Protein AF-A0A7S4CPW2-F1 (afdb_monomer)

Foldseek 3Di:
DFAPDKDWDFKDKFFADDDDPFKAFFKKWKWFDADDDPDPCLCVDPPDDIDTQDMWGDDVPRRMTMDGGPGTDIGRDMDIDRPDIDGPVVVVVVVFQQDPVPRDTDPDPQQDDPVPRDDDPPD

Nearest PDB structures (foldseek):
  2v72-assembly1_A  TM=7.980E-01  e=1.691E-02  Clostridium perfringens
  4a45-assembly1_A  TM=8.101E-01  e=1.503E-02  Clostridium perfringens
  7k66-assembly1_A  TM=5.886E-01  e=5.828E-01  Sus scrofa
  7sqy-assembly1_B  TM=2.323E-01  e=7.813E+00  Citrus sudden death-associated virus

Solvent-accessible surface area (backbone atoms only — not comparable to full-atom values): 7560 Å² total; per-residue (Å²): 89,78,48,97,56,77,42,76,43,43,66,49,80,48,74,62,87,80,59,57,90,44,45,38,74,30,31,35,35,36,28,33,28,62,67,88,72,94,52,80,68,53,76,74,39,90,84,50,75,72,42,78,78,50,68,35,66,35,58,92,95,42,50,60,40,66,38,79,45,97,60,71,43,68,28,24,29,44,44,82,41,79,75,40,63,48,67,39,66,71,60,52,57,67,69,50,48,56,36,91,89,73,67,45,79,31,84,44,94,80,44,46,39,90,88,70,83,59,79,57,80,82,122

Secondary structure (DSSP, 8-state):
-EEEEEEEEEEEEEE-----TTEEEEEEEEEEE----SSGGGGGSTT---EEEEEEE--TT--EEEEEEEEEEEEEEEEEEEEEEEE-HHHHHHTSPBPTTT--B---TT---TTT----TT-

Radius of gyration: 21.52 Å; Cα contacts (8 Å, |Δi|>4): 214; chains: 1; bounding box: 46×41×51 Å

Organism: NCBI:txid73025

Sequence (123 aa):
TRLRNSYSIKRVDIYVSDSKQTKYPKEIDVFYSNKEIKDINELKLRTFTWRKAGTIRLEKNQPKASLDLSVPVTCSNLKLHFESLYEDLQLMANETLLCPSCSQVITDRHGQCLNCEYENAYQ

Mean predicted aligned error: 11.19 Å

InterPro domains:
  IPR045189 E3 ubiquitin ligase UBR4-like [PTHR21725] (3-123)

pLDDT: mean 83.42, std 14.72, range [47.0, 97.38]

Structure (mmCIF, N/CA/C/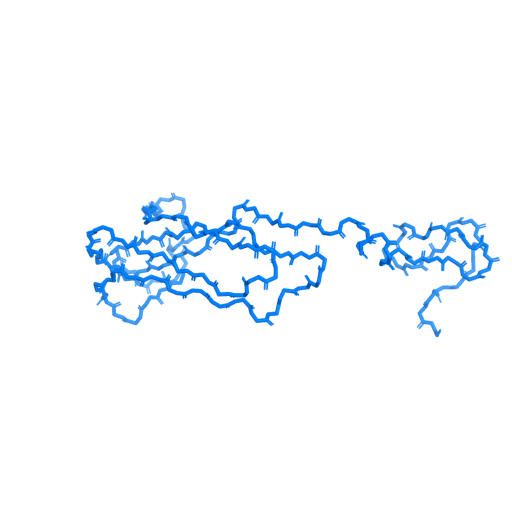O backbone):
data_AF-A0A7S4CPW2-F1
#
_entry.id   AF-A0A7S4CPW2-F1
#
loop_
_atom_site.group_PDB
_atom_site.id
_atom_site.type_symbol
_atom_site.label_atom_id
_atom_site.label_alt_id
_atom_site.label_comp_id
_atom_site.label_asym_id
_atom_site.label_entity_id
_atom_site.label_seq_id
_atom_site.pdbx_PDB_ins_code
_atom_site.Cartn_x
_atom_site.Cartn_y
_atom_site.Cartn_z
_atom_site.occupancy
_atom_site.B_iso_or_equiv
_atom_site.auth_seq_id
_atom_site.auth_comp_id
_atom_site.auth_asym_id
_atom_site.auth_atom_id
_atom_site.pdbx_PDB_model_num
ATOM 1 N N . THR A 1 1 ? -3.377 6.913 4.092 1.00 90.31 1 THR A N 1
ATOM 2 C CA . THR A 1 1 ? -4.729 7.470 3.918 1.00 90.31 1 THR A CA 1
ATOM 3 C C . THR A 1 1 ? -5.623 7.107 5.079 1.00 90.31 1 THR A C 1
ATOM 5 O O . THR A 1 1 ? -5.578 5.975 5.549 1.00 90.31 1 THR A O 1
ATOM 8 N N . ARG A 1 2 ? -6.428 8.076 5.529 1.00 93.12 2 ARG A N 1
ATOM 9 C CA . ARG A 1 2 ? -7.517 7.875 6.492 1.00 93.12 2 ARG A CA 1
ATOM 10 C C . ARG A 1 2 ? -8.777 7.431 5.754 1.00 93.12 2 ARG A C 1
ATOM 12 O O . ARG A 1 2 ? -9.102 8.009 4.719 1.00 93.12 2 ARG A O 1
ATOM 19 N N . LEU A 1 3 ? -9.482 6.441 6.284 1.00 92.12 3 LEU A N 1
ATOM 20 C CA . LEU A 1 3 ? -10.796 6.035 5.794 1.00 92.12 3 LEU A CA 1
ATOM 21 C C . LEU A 1 3 ? -11.885 6.866 6.478 1.00 92.12 3 LEU A C 1
ATOM 23 O O . LEU A 1 3 ? -11.696 7.360 7.585 1.00 92.12 3 LEU A O 1
ATOM 27 N N .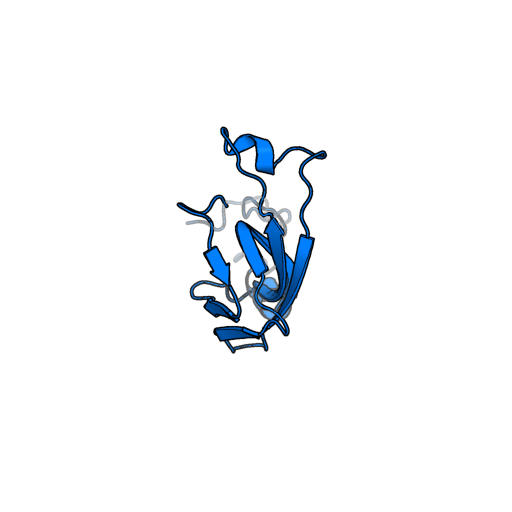 ARG A 1 4 ? -13.040 7.029 5.822 1.00 92.00 4 ARG A N 1
ATOM 28 C CA . ARG A 1 4 ? -14.155 7.806 6.393 1.00 92.00 4 ARG A CA 1
ATOM 29 C C . ARG A 1 4 ? -14.656 7.208 7.712 1.00 92.00 4 ARG A C 1
ATOM 31 O O . ARG A 1 4 ? -14.931 7.957 8.638 1.00 92.00 4 ARG A O 1
ATOM 38 N N . ASN A 1 5 ? -14.723 5.879 7.767 1.00 92.38 5 ASN A N 1
ATOM 39 C CA . ASN A 1 5 ? -15.168 5.083 8.906 1.00 92.38 5 ASN A CA 1
ATOM 40 C C . ASN A 1 5 ? -14.182 3.924 9.134 1.00 92.38 5 ASN A C 1
ATOM 42 O O . ASN A 1 5 ? -13.287 3.684 8.319 1.00 92.38 5 ASN A O 1
ATOM 46 N N . SER A 1 6 ? -14.387 3.171 10.212 1.00 94.44 6 SER A N 1
ATOM 47 C CA . SER A 1 6 ? -13.773 1.855 10.392 1.00 94.44 6 SER A CA 1
ATOM 48 C C . SER A 1 6 ? -14.486 0.815 9.527 1.00 94.44 6 SER A C 1
ATOM 50 O O . SER A 1 6 ? -15.712 0.726 9.544 1.00 94.44 6 SER A O 1
ATOM 52 N N . TYR A 1 7 ? -13.716 0.011 8.799 1.00 95.31 7 TYR A N 1
ATOM 53 C CA . TYR A 1 7 ? -14.222 -1.051 7.931 1.00 95.31 7 TYR A CA 1
ATOM 54 C C . TYR A 1 7 ? -13.562 -2.379 8.282 1.00 95.31 7 TYR A C 1
ATOM 56 O O . TYR A 1 7 ? -12.379 -2.410 8.614 1.00 95.31 7 TYR A O 1
ATOM 64 N N . SER A 1 8 ? -14.318 -3.470 8.174 1.00 96.88 8 SER A N 1
ATOM 65 C CA . SER A 1 8 ? -13.768 -4.826 8.178 1.00 96.88 8 SER A CA 1
ATOM 66 C C . SER A 1 8 ? -13.508 -5.240 6.735 1.00 96.88 8 SER A C 1
ATOM 68 O O . SER A 1 8 ? -14.445 -5.332 5.941 1.00 96.88 8 SER A O 1
ATOM 70 N N . ILE A 1 9 ? -12.239 -5.429 6.379 1.00 95.56 9 ILE A N 1
ATOM 71 C CA . ILE A 1 9 ? -11.825 -5.775 5.017 1.00 95.56 9 ILE A CA 1
ATOM 72 C C . ILE A 1 9 ? -11.318 -7.216 4.966 1.00 95.56 9 ILE A C 1
ATOM 74 O O . ILE A 1 9 ? -10.645 -7.679 5.886 1.00 95.56 9 ILE A O 1
ATOM 78 N N . LYS A 1 10 ? -11.629 -7.920 3.874 1.00 97.25 10 LYS A N 1
ATOM 79 C CA . LYS A 1 10 ? -11.146 -9.286 3.596 1.00 97.25 10 LYS A CA 1
ATOM 80 C C . LYS A 1 10 ? -10.370 -9.388 2.280 1.00 97.25 10 LYS A C 1
ATOM 82 O O . LYS A 1 10 ? -9.572 -10.300 2.119 1.00 97.25 10 LYS A O 1
ATOM 87 N N . ARG A 1 11 ? -10.583 -8.445 1.363 1.00 96.69 11 ARG A N 1
ATOM 88 C CA . ARG A 1 11 ? -9.910 -8.376 0.067 1.00 96.69 11 ARG A CA 1
ATOM 89 C C . ARG A 1 11 ? -9.510 -6.939 -0.233 1.00 96.69 11 ARG A C 1
ATOM 91 O O . ARG A 1 11 ? -10.242 -6.013 0.120 1.00 96.69 11 ARG A O 1
ATOM 98 N N . VAL A 1 12 ? -8.361 -6.773 -0.876 1.00 95.88 12 VAL A N 1
ATOM 99 C CA . VAL A 1 12 ? -7.899 -5.503 -1.439 1.00 95.88 12 VAL A CA 1
ATOM 100 C C . VAL A 1 12 ? -7.614 -5.717 -2.914 1.00 95.88 12 VAL A C 1
ATOM 102 O O . VAL A 1 12 ? -6.732 -6.498 -3.253 1.00 95.88 12 VAL A O 1
ATOM 105 N N . ASP A 1 13 ? -8.340 -5.009 -3.770 1.00 95.50 13 ASP A N 1
ATOM 106 C CA . ASP A 1 13 ? -8.140 -5.019 -5.217 1.00 95.50 13 ASP A CA 1
AT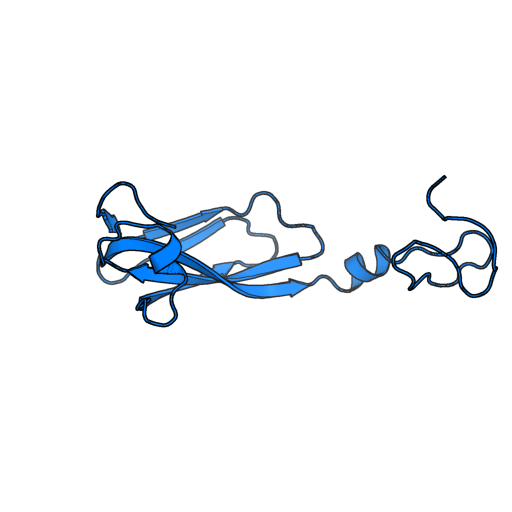OM 107 C C . ASP A 1 13 ? -7.417 -3.734 -5.636 1.00 95.50 13 ASP A C 1
ATOM 109 O O . ASP A 1 13 ? -7.805 -2.634 -5.236 1.00 95.50 13 ASP A O 1
ATOM 113 N N . ILE A 1 14 ? -6.358 -3.864 -6.433 1.00 93.38 14 ILE A N 1
ATOM 114 C CA . ILE A 1 14 ? -5.593 -2.740 -6.976 1.00 93.38 14 ILE A CA 1
ATOM 115 C C . ILE A 1 14 ? -5.716 -2.741 -8.495 1.00 93.38 14 ILE A C 1
ATOM 117 O O . ILE A 1 14 ? -5.600 -3.781 -9.140 1.00 93.38 14 ILE A O 1
ATOM 121 N N . TYR A 1 15 ? -5.914 -1.547 -9.053 1.00 92.44 15 TYR A N 1
ATOM 122 C CA . TYR A 1 15 ? -5.824 -1.281 -10.481 1.00 92.44 15 TYR A CA 1
ATOM 123 C C . TYR A 1 15 ? -4.817 -0.159 -10.741 1.00 92.44 15 TYR A C 1
ATOM 125 O O . TYR A 1 15 ? -4.964 0.943 -10.214 1.00 92.44 15 TYR A O 1
ATOM 133 N N . VAL A 1 16 ? -3.802 -0.441 -11.551 1.00 87.81 16 VAL A N 1
ATOM 134 C CA . VAL A 1 16 ? -2.768 0.509 -11.968 1.00 87.81 16 VAL A CA 1
ATOM 135 C C . VAL A 1 16 ? -3.102 0.977 -13.381 1.00 87.81 16 VAL A C 1
ATOM 137 O O . VAL A 1 16 ? -2.956 0.218 -14.335 1.00 87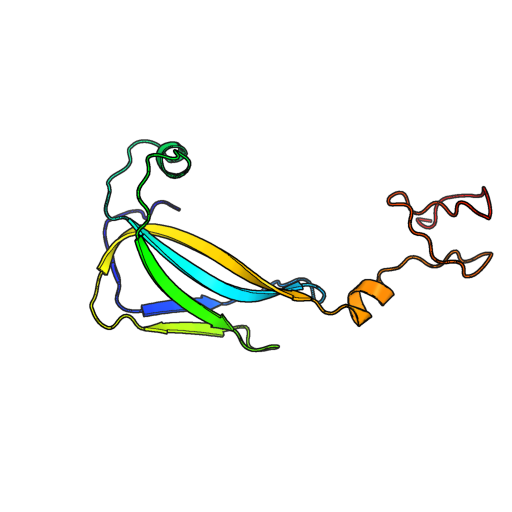.81 16 VAL A O 1
ATOM 140 N N . SER A 1 17 ? -3.593 2.211 -13.507 1.00 80.56 17 SER A N 1
ATOM 141 C CA . SER A 1 17 ? -4.075 2.777 -14.776 1.00 80.56 17 SER A CA 1
ATOM 142 C C . SER A 1 17 ? -3.046 3.622 -15.530 1.00 80.56 17 SER A C 1
ATOM 144 O O . SER A 1 17 ? -3.178 3.774 -16.737 1.00 80.56 17 SER A O 1
ATOM 146 N N . ASP A 1 18 ? -2.058 4.188 -14.833 1.00 64.94 18 ASP A N 1
ATOM 147 C CA . ASP A 1 18 ? -1.113 5.169 -15.388 1.00 64.94 18 ASP A CA 1
ATOM 148 C C . ASP A 1 18 ? 0.295 4.956 -14.810 1.00 64.94 18 ASP A C 1
ATOM 150 O O . ASP A 1 18 ? 0.830 5.735 -14.019 1.00 64.94 18 ASP A O 1
ATOM 154 N N . SER A 1 19 ? 0.874 3.801 -15.123 1.00 61.81 19 SER A N 1
ATOM 155 C CA . SER A 1 19 ? 2.303 3.578 -14.932 1.00 61.81 19 SER A CA 1
ATOM 156 C C . SER A 1 19 ? 3.034 4.166 -16.132 1.00 61.81 19 SER A C 1
ATOM 158 O O . SER A 1 19 ? 2.775 3.741 -17.261 1.00 61.81 19 SER A O 1
ATOM 160 N N . LYS A 1 20 ? 3.980 5.086 -15.906 1.00 62.25 20 LYS A N 1
ATOM 161 C CA . LYS A 1 20 ? 4.960 5.446 -16.942 1.00 62.25 20 LYS A CA 1
ATOM 162 C C . LYS A 1 20 ? 5.523 4.145 -17.522 1.00 62.25 20 LYS A C 1
ATOM 164 O O . LYS A 1 20 ? 5.911 3.279 -16.742 1.00 62.25 20 LYS A O 1
ATOM 169 N N . GLN A 1 21 ? 5.563 3.987 -18.849 1.00 60.72 21 GLN A N 1
ATOM 170 C CA . GLN A 1 21 ? 6.005 2.727 -19.484 1.00 60.72 21 GLN A CA 1
ATOM 171 C C . GLN A 1 21 ? 7.375 2.249 -18.969 1.00 60.72 21 GLN A C 1
ATOM 173 O O . GLN A 1 21 ? 7.651 1.054 -18.946 1.00 60.72 21 GLN A O 1
ATOM 178 N N . THR A 1 22 ? 8.203 3.182 -18.494 1.00 64.56 22 THR A N 1
ATOM 179 C CA . THR A 1 22 ? 9.533 2.944 -17.937 1.00 64.56 22 THR A CA 1
ATOM 180 C C . THR A 1 22 ? 9.557 2.426 -16.496 1.00 64.56 22 THR A C 1
ATOM 182 O O . THR A 1 22 ? 10.563 1.834 -16.105 1.00 64.56 22 THR A O 1
ATOM 185 N N . LYS A 1 23 ? 8.491 2.612 -15.696 1.00 77.19 23 LYS A N 1
ATOM 186 C CA . LYS A 1 23 ? 8.411 2.157 -14.294 1.00 77.19 23 LYS A CA 1
ATOM 187 C C . LYS A 1 23 ? 7.035 1.599 -13.943 1.00 77.19 23 LYS A C 1
ATOM 189 O O . LYS A 1 23 ? 6.047 2.331 -13.896 1.00 77.19 23 LYS A O 1
ATOM 194 N N . TYR A 1 24 ? 6.996 0.317 -13.598 1.00 86.00 24 TYR A N 1
ATOM 195 C CA . TYR A 1 24 ? 5.768 -0.402 -13.261 1.00 86.00 24 TYR A CA 1
ATOM 196 C C . TYR A 1 24 ? 5.870 -1.052 -11.875 1.00 86.00 24 TYR A C 1
ATOM 198 O O . TYR A 1 24 ? 6.890 -1.669 -11.590 1.00 86.00 24 TYR A O 1
ATOM 206 N N . PRO A 1 25 ? 4.869 -0.962 -10.986 1.00 89.88 25 PRO A N 1
ATOM 207 C CA . PRO A 1 25 ? 4.957 -1.579 -9.666 1.00 89.88 25 PRO A CA 1
ATOM 208 C C . PRO A 1 25 ? 4.953 -3.106 -9.742 1.00 89.88 25 PRO A C 1
ATOM 210 O O . PRO A 1 25 ? 4.092 -3.693 -10.383 1.00 89.88 25 PRO A O 1
ATOM 213 N N . LYS A 1 26 ? 5.907 -3.746 -9.064 1.00 92.62 26 LYS A N 1
ATOM 214 C CA . LYS A 1 26 ? 6.013 -5.206 -8.969 1.00 92.62 26 LYS A CA 1
ATOM 215 C C . LYS A 1 26 ? 5.405 -5.719 -7.673 1.00 92.62 26 LYS A C 1
ATOM 217 O O . LYS A 1 26 ? 4.589 -6.634 -7.686 1.00 92.62 26 LYS A O 1
ATOM 222 N N . GLU A 1 27 ? 5.796 -5.119 -6.554 1.00 95.06 27 GLU A N 1
ATOM 223 C CA . GLU A 1 27 ? 5.306 -5.494 -5.230 1.00 95.06 27 GLU A CA 1
ATOM 224 C C . GLU A 1 27 ? 4.768 -4.265 -4.499 1.00 95.06 27 GLU A C 1
ATOM 226 O O . GLU A 1 27 ? 5.433 -3.230 -4.408 1.00 95.06 27 GLU A O 1
ATOM 231 N N . ILE A 1 28 ? 3.546 -4.382 -3.981 1.00 96.12 28 ILE A N 1
ATOM 232 C CA . ILE A 1 28 ? 2.879 -3.350 -3.192 1.00 96.12 28 ILE A CA 1
ATOM 233 C C . ILE A 1 28 ? 2.518 -3.941 -1.838 1.00 96.12 28 ILE A C 1
ATOM 235 O O . ILE A 1 28 ? 1.640 -4.796 -1.718 1.00 96.12 28 ILE A O 1
ATOM 239 N N . ASP A 1 29 ? 3.161 -3.445 -0.796 1.00 97.38 29 ASP A N 1
ATOM 240 C CA . ASP A 1 29 ? 2.823 -3.774 0.572 1.00 97.38 29 ASP A CA 1
ATOM 241 C C . ASP A 1 29 ? 1.584 -3.005 1.028 1.00 97.38 29 ASP A C 1
ATOM 243 O O . ASP A 1 29 ? 1.505 -1.774 0.950 1.00 97.38 29 ASP A O 1
ATOM 247 N N . VAL A 1 30 ? 0.617 -3.746 1.562 1.00 97.00 30 VAL A N 1
ATOM 248 C CA . VAL A 1 30 ? -0.604 -3.193 2.141 1.00 97.00 30 VAL A CA 1
ATOM 249 C C . VAL A 1 30 ? -0.449 -3.157 3.652 1.00 97.00 30 VAL A C 1
ATOM 251 O O . VAL A 1 30 ? -0.327 -4.190 4.312 1.00 97.00 30 VAL A O 1
ATOM 254 N N . PHE A 1 31 ? -0.502 -1.958 4.218 1.00 97.38 31 PHE A N 1
ATOM 255 C CA . PHE A 1 31 ? -0.497 -1.724 5.654 1.00 97.38 31 PHE A CA 1
ATOM 256 C C . PHE A 1 31 ? -1.824 -1.134 6.118 1.00 97.38 31 PHE A C 1
ATOM 258 O O . PHE A 1 31 ? -2.454 -0.342 5.416 1.00 97.38 31 PHE A O 1
ATOM 265 N N . TYR A 1 32 ? -2.202 -1.457 7.348 1.00 96.94 32 TYR A N 1
ATOM 266 C CA . TYR A 1 32 ? -3.414 -0.964 7.981 1.00 96.94 32 TYR A CA 1
ATOM 267 C C . TYR A 1 32 ? -3.174 -0.547 9.432 1.00 96.94 32 TYR A C 1
ATOM 269 O O . TYR A 1 32 ? -2.180 -0.914 10.066 1.00 96.94 32 TYR A O 1
ATOM 277 N N . SER A 1 33 ? -4.109 0.238 9.957 1.00 96.69 33 SER A N 1
ATOM 278 C CA . SER A 1 33 ? -4.229 0.546 11.380 1.00 96.69 33 SER A CA 1
ATOM 279 C C . SER A 1 33 ? -5.698 0.782 11.724 1.00 96.69 33 SER A C 1
ATOM 281 O O . SER A 1 33 ? -6.436 1.361 10.922 1.00 96.69 33 SER A O 1
ATOM 283 N N . ASN A 1 34 ? -6.130 0.336 12.904 1.00 95.31 34 ASN A N 1
ATOM 284 C CA . ASN A 1 34 ? -7.464 0.611 13.446 1.00 95.31 34 ASN A CA 1
ATOM 285 C C . ASN A 1 34 ? -7.487 1.838 14.375 1.00 95.31 34 ASN A C 1
ATOM 287 O O . ASN A 1 34 ? -8.528 2.142 14.952 1.00 95.31 34 ASN A O 1
ATOM 291 N N . LYS A 1 35 ? -6.352 2.533 14.534 1.00 93.75 35 LYS A N 1
ATOM 292 C CA . LYS A 1 35 ? -6.247 3.702 15.405 1.00 93.75 35 LYS A CA 1
ATOM 293 C C . LYS A 1 35 ? -7.065 4.865 14.844 1.00 93.75 35 LYS A C 1
ATOM 295 O O . LYS A 1 35 ? -6.834 5.302 13.719 1.00 93.75 35 LYS A O 1
ATOM 300 N N . GLU A 1 36 ? -7.985 5.398 15.636 1.00 90.88 36 GLU A N 1
ATOM 301 C CA . GLU A 1 36 ? -8.657 6.653 15.303 1.00 90.88 36 GLU A CA 1
ATOM 302 C C . GLU A 1 36 ? -7.662 7.813 15.353 1.00 90.88 36 GLU A C 1
ATOM 304 O O . GLU A 1 36 ? -6.853 7.917 16.277 1.00 90.88 36 GLU A O 1
ATOM 309 N N . ILE A 1 37 ? -7.715 8.671 14.338 1.00 93.44 37 ILE A N 1
ATOM 310 C CA . ILE A 1 37 ? -6.835 9.832 14.213 1.00 93.44 37 ILE A CA 1
ATOM 311 C C . ILE A 1 37 ? -7.663 11.101 14.083 1.00 93.44 37 ILE A C 1
ATOM 313 O O . ILE A 1 37 ? -8.656 11.144 13.349 1.00 93.44 37 ILE A O 1
ATOM 317 N N . LYS A 1 38 ? -7.234 12.148 14.782 1.00 90.12 38 LYS A N 1
ATOM 318 C CA . LYS A 1 38 ? -7.872 13.466 14.720 1.00 90.12 38 LYS A CA 1
ATOM 319 C C . LYS A 1 38 ? -7.271 14.275 13.578 1.00 90.12 38 LYS A C 1
ATOM 321 O O . LYS A 1 38 ? -8.008 14.893 12.812 1.00 90.12 38 LYS A O 1
ATOM 326 N N . ASP A 1 39 ? -5.953 14.177 13.414 1.00 91.81 39 ASP A N 1
ATOM 327 C CA . ASP A 1 39 ? -5.194 14.845 12.360 1.00 91.81 39 ASP A CA 1
ATOM 328 C C . ASP A 1 39 ? -4.545 13.819 11.412 1.00 91.81 39 ASP A C 1
ATOM 330 O O . ASP A 1 39 ? -3.969 12.812 11.826 1.00 91.81 39 ASP A O 1
ATOM 334 N N . ILE A 1 40 ? -4.612 14.086 10.106 1.00 92.31 40 ILE A N 1
ATOM 335 C CA . ILE A 1 40 ? -3.957 13.282 9.070 1.00 92.31 40 ILE A CA 1
ATOM 336 C C . ILE A 1 40 ? -2.429 13.245 9.233 1.00 92.31 40 ILE A C 1
ATOM 338 O O . ILE A 1 40 ? -1.787 12.278 8.819 1.00 92.31 40 ILE A O 1
ATOM 342 N N . ASN A 1 41 ? -1.839 14.270 9.851 1.00 94.62 41 ASN A N 1
ATOM 343 C CA . ASN A 1 41 ? -0.407 14.346 10.112 1.00 94.62 41 ASN A CA 1
ATOM 344 C C . ASN A 1 41 ? 0.065 13.270 11.102 1.00 94.62 41 ASN A C 1
ATOM 346 O O . ASN A 1 41 ? 1.221 12.854 11.021 1.00 94.62 41 ASN A O 1
ATOM 350 N N . GLU A 1 42 ? -0.821 12.738 11.957 1.00 94.69 42 GLU A N 1
ATOM 351 C CA . GLU A 1 42 ? -0.497 11.632 12.868 1.00 94.69 42 GLU A CA 1
ATOM 352 C C . GLU A 1 42 ? 0.013 10.392 12.121 1.00 94.69 42 GLU A C 1
ATOM 354 O O . GLU A 1 42 ? 0.891 9.692 12.616 1.00 94.69 42 GLU A O 1
ATOM 359 N N . LEU A 1 43 ? -0.473 10.147 10.897 1.00 93.81 43 LEU A N 1
ATOM 360 C CA . LEU A 1 43 ? -0.064 9.006 10.066 1.00 93.81 43 LEU A CA 1
ATOM 361 C C . LEU A 1 43 ? 1.413 9.043 9.652 1.00 93.81 43 LEU A C 1
ATOM 363 O O . LEU A 1 43 ? 1.962 8.010 9.261 1.00 93.81 43 LEU A O 1
ATOM 367 N N . LYS A 1 44 ? 2.029 10.230 9.684 1.00 92.62 44 LYS A N 1
ATOM 368 C CA . LYS A 1 44 ? 3.430 10.462 9.302 1.00 92.62 44 LYS A CA 1
ATOM 369 C C . LYS A 1 44 ? 4.382 10.342 10.493 1.00 92.62 44 LYS A C 1
ATOM 371 O O . LYS A 1 44 ? 5.596 10.323 10.300 1.00 92.62 44 LYS A O 1
ATOM 376 N N . LEU A 1 45 ? 3.854 10.286 11.717 1.00 94.00 45 LEU A N 1
ATOM 377 C CA . LEU A 1 45 ? 4.668 10.188 12.921 1.00 94.00 45 LEU A CA 1
ATOM 378 C C . LEU A 1 45 ? 5.372 8.832 12.976 1.00 94.00 45 LEU A C 1
ATOM 380 O O . LEU A 1 45 ? 4.773 7.794 12.704 1.00 94.00 45 LEU A O 1
ATOM 384 N N . ARG A 1 46 ? 6.633 8.828 13.421 1.00 91.06 46 ARG A N 1
ATOM 385 C CA . ARG A 1 46 ? 7.400 7.587 13.640 1.00 91.06 46 ARG A CA 1
ATOM 386 C C . ARG A 1 46 ? 6.754 6.669 14.679 1.00 91.06 46 ARG A C 1
ATOM 388 O O . ARG A 1 46 ? 6.934 5.461 14.628 1.00 91.06 46 ARG A O 1
ATOM 395 N N . THR A 1 47 ? 6.001 7.247 15.610 1.00 91.25 47 THR A N 1
ATOM 396 C CA . THR A 1 47 ? 5.273 6.531 16.663 1.00 91.25 47 THR A CA 1
ATOM 397 C C . THR A 1 47 ? 3.963 5.912 16.174 1.00 91.25 47 THR A C 1
ATOM 399 O O . THR A 1 47 ? 3.328 5.171 16.921 1.00 91.25 47 THR A O 1
ATOM 402 N N . PHE A 1 48 ? 3.521 6.207 14.946 1.00 94.44 48 PHE A N 1
ATOM 403 C CA . PHE A 1 48 ? 2.296 5.633 14.409 1.00 94.44 48 PHE A CA 1
ATOM 404 C C . PHE A 1 48 ? 2.526 4.189 13.954 1.00 94.44 48 PHE A C 1
ATOM 406 O O . PHE A 1 48 ? 3.243 3.920 12.988 1.00 94.44 48 PHE A O 1
ATOM 413 N N . THR A 1 49 ? 1.876 3.249 14.635 1.00 95.00 49 THR A N 1
ATOM 414 C CA . THR A 1 49 ? 2.030 1.822 14.355 1.00 95.00 49 THR A CA 1
ATOM 415 C C . THR A 1 49 ? 1.216 1.399 13.136 1.00 95.00 49 THR A C 1
ATOM 417 O O . THR A 1 49 ? -0.017 1.435 13.137 1.00 95.00 49 THR A O 1
ATOM 420 N N . TRP A 1 50 ? 1.924 0.934 12.111 1.00 97.00 50 TRP A N 1
ATOM 421 C CA . TRP A 1 50 ? 1.358 0.277 10.937 1.00 97.00 50 TRP A CA 1
ATOM 422 C C . TRP A 1 50 ? 1.494 -1.241 11.071 1.00 97.00 50 TRP A C 1
ATOM 424 O O . TRP A 1 50 ? 2.562 -1.734 11.425 1.00 97.00 50 TRP A O 1
ATOM 434 N N . ARG A 1 51 ? 0.436 -1.992 10.750 1.00 96.81 51 ARG A N 1
ATOM 435 C CA . ARG A 1 51 ? 0.477 -3.460 10.657 1.00 96.81 51 ARG A CA 1
ATOM 436 C C . ARG A 1 51 ? 0.427 -3.866 9.189 1.00 96.81 51 ARG A C 1
ATOM 438 O O . ARG A 1 51 ? -0.392 -3.330 8.447 1.00 96.81 51 ARG A O 1
ATOM 445 N N . LYS A 1 52 ? 1.294 -4.781 8.756 1.00 96.94 52 LYS A N 1
ATOM 446 C CA . LYS A 1 52 ? 1.274 -5.309 7.383 1.00 96.94 52 LYS A CA 1
ATOM 447 C C . LYS A 1 52 ? 0.122 -6.310 7.252 1.00 96.94 52 LYS A C 1
ATOM 449 O O . LYS A 1 52 ? 0.031 -7.235 8.052 1.00 96.94 52 LYS A O 1
ATOM 454 N N . ALA A 1 53 ? -0.771 -6.095 6.289 1.00 96.25 53 ALA A N 1
ATOM 455 C CA . ALA A 1 53 ? -1.826 -7.043 5.922 1.00 96.25 53 ALA A CA 1
ATOM 456 C C . ALA A 1 53 ? -1.297 -8.110 4.955 1.00 96.25 53 ALA A C 1
ATOM 458 O O . ALA A 1 53 ? -1.661 -9.274 5.061 1.00 96.25 53 ALA A O 1
ATOM 459 N N . GLY A 1 54 ? -0.422 -7.708 4.034 1.00 96.75 54 GLY A N 1
ATOM 460 C CA . GLY A 1 54 ? 0.179 -8.590 3.043 1.00 96.75 54 GLY A CA 1
ATOM 461 C C . GLY A 1 54 ? 0.876 -7.801 1.943 1.00 96.75 54 GLY A C 1
ATOM 462 O O . GLY A 1 54 ? 1.011 -6.578 2.035 1.00 96.75 54 GLY A O 1
ATOM 463 N N . THR A 1 55 ? 1.304 -8.516 0.909 1.00 97.12 55 THR A N 1
ATOM 464 C CA . THR A 1 55 ? 1.970 -7.959 -0.271 1.00 97.12 55 THR A CA 1
ATOM 465 C C . THR A 1 55 ? 1.190 -8.377 -1.507 1.00 97.12 55 THR A C 1
ATOM 467 O O . THR A 1 55 ? 0.921 -9.561 -1.701 1.00 97.12 55 THR A O 1
ATOM 470 N N . ILE A 1 56 ? 0.822 -7.405 -2.333 1.00 96.50 56 ILE A N 1
ATOM 471 C CA . ILE A 1 56 ? 0.244 -7.624 -3.656 1.00 96.50 56 ILE A CA 1
ATOM 472 C C . ILE A 1 56 ? 1.393 -7.705 -4.647 1.00 96.50 56 ILE A C 1
ATOM 474 O O . ILE A 1 56 ? 2.236 -6.810 -4.688 1.00 96.50 56 ILE A O 1
ATOM 478 N N . ARG A 1 57 ? 1.411 -8.766 -5.450 1.00 94.88 57 ARG A N 1
ATOM 479 C CA . ARG A 1 57 ? 2.348 -8.919 -6.561 1.00 94.88 57 ARG A CA 1
ATOM 480 C C . ARG A 1 57 ? 1.611 -8.667 -7.863 1.00 94.88 57 ARG A C 1
ATOM 482 O O . ARG A 1 57 ? 0.559 -9.261 -8.086 1.00 94.88 57 ARG A O 1
ATOM 489 N N . LEU A 1 58 ? 2.150 -7.774 -8.681 1.00 92.44 58 LEU A N 1
ATOM 490 C CA . LEU A 1 58 ? 1.667 -7.527 -10.030 1.00 92.44 58 LEU A CA 1
ATOM 491 C C . LEU A 1 58 ? 2.659 -8.126 -11.017 1.00 92.44 58 LEU A C 1
ATOM 493 O O . LEU A 1 58 ? 3.866 -7.923 -10.895 1.00 92.44 58 LEU A O 1
ATOM 497 N N . GLU A 1 59 ? 2.136 -8.844 -12.000 1.00 88.62 59 GLU A N 1
ATOM 498 C CA . GLU A 1 59 ? 2.928 -9.335 -13.122 1.00 88.62 59 GLU A CA 1
ATOM 499 C C . GLU A 1 59 ? 3.119 -8.232 -14.170 1.00 88.62 59 GLU A C 1
ATOM 501 O O . GLU A 1 59 ? 2.287 -7.327 -14.312 1.00 88.62 59 GLU A O 1
ATOM 506 N N . LYS A 1 60 ? 4.207 -8.311 -14.951 1.00 79.50 60 LYS A N 1
ATOM 507 C CA . LYS A 1 60 ? 4.449 -7.359 -16.050 1.00 79.50 60 LYS A CA 1
ATOM 508 C C . LYS A 1 60 ? 3.251 -7.396 -17.014 1.00 79.50 60 LYS A C 1
ATOM 510 O O . LYS A 1 60 ? 2.818 -8.468 -17.430 1.00 79.50 60 LYS A O 1
ATOM 515 N N . ASN A 1 61 ? 2.727 -6.222 -17.371 1.00 75.69 61 ASN A N 1
ATOM 516 C CA . ASN A 1 61 ? 1.536 -6.029 -18.216 1.00 75.69 61 ASN A CA 1
ATOM 517 C C . ASN A 1 61 ? 0.184 -6.457 -17.603 1.00 75.69 61 ASN A C 1
ATOM 519 O O . ASN A 1 61 ? -0.820 -6.444 -18.315 1.00 75.69 61 ASN A O 1
ATOM 523 N N . GLN A 1 62 ? 0.109 -6.799 -16.311 1.00 84.56 62 GLN A N 1
ATOM 524 C CA . GLN A 1 62 ? -1.167 -7.049 -15.630 1.00 84.56 62 GLN A CA 1
ATOM 525 C C . GLN A 1 62 ? -1.542 -5.883 -14.706 1.00 84.56 62 GLN A C 1
ATOM 527 O O . GLN A 1 62 ? -1.080 -5.831 -13.571 1.00 84.56 62 GLN A O 1
ATOM 532 N N . PRO A 1 63 ? -2.436 -4.966 -15.130 1.00 86.81 63 PRO A N 1
ATOM 533 C CA . PRO A 1 63 ? -2.773 -3.769 -14.360 1.00 86.81 63 PRO A CA 1
ATOM 534 C C . PRO A 1 63 ? -3.617 -4.045 -13.115 1.00 86.81 63 PRO A C 1
ATOM 536 O O . PRO A 1 63 ? -3.859 -3.122 -12.345 1.00 86.81 63 PRO A O 1
ATOM 539 N N . LYS A 1 64 ? -4.111 -5.273 -12.927 1.00 92.44 64 LYS A N 1
ATOM 540 C CA . LYS A 1 64 ? -5.009 -5.652 -11.833 1.00 92.44 64 LYS A CA 1
ATOM 541 C C . LYS A 1 64 ? -4.386 -6.759 -11.007 1.00 92.44 64 LYS A C 1
ATOM 543 O O . LYS A 1 64 ? -3.940 -7.754 -11.567 1.00 92.44 64 LYS A O 1
ATOM 548 N N . ALA A 1 65 ? -4.439 -6.610 -9.693 1.00 94.94 65 ALA A N 1
ATOM 549 C CA . ALA A 1 65 ? -4.073 -7.660 -8.758 1.00 94.9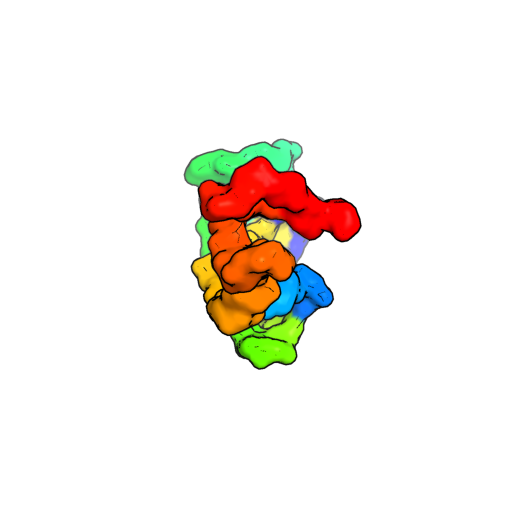4 65 ALA A CA 1
ATOM 550 C C . ALA A 1 65 ? -4.878 -7.517 -7.466 1.00 94.94 65 ALA A C 1
ATOM 552 O O . ALA A 1 65 ? -5.357 -6.429 -7.134 1.00 94.94 65 ALA A O 1
ATOM 553 N N . SER A 1 66 ? -4.998 -8.618 -6.733 1.00 95.88 66 SER A N 1
ATOM 554 C CA . SER A 1 66 ? -5.819 -8.702 -5.529 1.00 95.88 66 SER A CA 1
ATOM 555 C C . SER A 1 66 ? -5.043 -9.362 -4.395 1.00 95.88 66 SER A C 1
ATOM 557 O O . SER A 1 66 ? -4.257 -10.280 -4.620 1.00 95.88 66 SER A O 1
ATOM 559 N N . LEU A 1 67 ? -5.286 -8.914 -3.167 1.00 96.69 67 LEU A N 1
ATOM 560 C CA . LEU A 1 67 ? -4.834 -9.562 -1.940 1.00 96.69 67 LEU A CA 1
ATOM 561 C C . LEU A 1 67 ? -6.043 -10.058 -1.162 1.00 96.69 67 LEU A C 1
ATOM 563 O O . LEU A 1 67 ? -6.849 -9.255 -0.691 1.00 96.69 67 LEU A O 1
ATOM 567 N N . ASP A 1 68 ? -6.122 -11.373 -0.994 1.00 97.00 68 ASP A N 1
ATOM 568 C CA . ASP A 1 68 ? -7.082 -12.034 -0.119 1.00 97.00 68 ASP A CA 1
ATOM 569 C C . ASP A 1 68 ? -6.481 -12.259 1.270 1.00 97.00 68 ASP A C 1
ATOM 571 O O . ASP A 1 68 ? -5.396 -12.819 1.420 1.00 97.00 68 ASP A O 1
ATOM 575 N N . LEU A 1 69 ? -7.199 -11.819 2.300 1.00 95.44 69 LEU A N 1
ATOM 576 C CA . LEU A 1 69 ? -6.800 -11.953 3.694 1.00 95.44 69 LEU A CA 1
ATOM 577 C C . LEU A 1 69 ? -7.466 -13.188 4.298 1.00 95.44 69 LEU A C 1
ATOM 579 O O . LEU A 1 69 ? -8.688 -13.353 4.226 1.00 95.44 69 LEU A O 1
ATOM 583 N N . SER A 1 70 ? -6.669 -14.032 4.955 1.00 93.94 70 SER A N 1
ATOM 584 C CA . SER A 1 70 ? -7.159 -15.258 5.598 1.00 93.94 70 SER A CA 1
ATOM 585 C C . SER A 1 70 ? -8.207 -14.975 6.677 1.00 93.94 70 SER A C 1
ATOM 587 O O . SER A 1 70 ? -9.119 -15.771 6.887 1.00 93.94 70 SER A O 1
ATOM 589 N N . VAL A 1 71 ? -8.095 -13.822 7.343 1.00 94.25 71 VAL A N 1
ATOM 590 C CA . VAL A 1 71 ? -9.035 -13.347 8.361 1.00 94.25 71 VAL A CA 1
ATOM 591 C C . VAL A 1 71 ? -9.376 -11.883 8.071 1.00 94.25 71 VAL A C 1
ATOM 593 O O . VAL A 1 71 ? -8.465 -11.113 7.750 1.00 94.25 71 VAL A O 1
ATOM 596 N N . PRO A 1 72 ? -10.653 -11.472 8.187 1.00 96.25 72 PRO A N 1
ATOM 597 C CA . PRO A 1 72 ? -11.017 -10.068 8.078 1.00 96.25 72 PRO A CA 1
ATOM 598 C C . PRO A 1 72 ? -10.283 -9.210 9.111 1.00 96.25 72 PRO A C 1
ATOM 600 O O . PRO A 1 72 ? -10.176 -9.581 10.281 1.00 96.25 72 PRO A O 1
ATOM 603 N N . VAL A 1 73 ? -9.807 -8.043 8.691 1.00 95.75 73 VAL A N 1
ATOM 604 C CA . VAL A 1 73 ? -9.135 -7.075 9.565 1.00 95.75 73 VAL A CA 1
ATOM 605 C C . VAL A 1 73 ? -9.912 -5.776 9.600 1.00 95.75 73 VAL A C 1
ATOM 607 O O . VAL A 1 73 ? -10.289 -5.223 8.568 1.00 95.75 73 VAL A O 1
ATOM 610 N N . THR A 1 74 ? -10.124 -5.270 10.811 1.00 96.81 74 THR A N 1
ATOM 611 C CA . THR A 1 74 ? -10.721 -3.955 11.021 1.00 96.81 74 THR A CA 1
ATOM 612 C C . THR A 1 74 ? -9.661 -2.879 10.836 1.00 96.81 74 THR A C 1
ATOM 614 O O . THR A 1 74 ? -8.627 -2.888 11.508 1.00 96.81 74 THR A O 1
ATOM 617 N N . CYS A 1 75 ? -9.922 -1.923 9.954 1.00 95.94 75 CYS A N 1
ATOM 618 C CA . CYS A 1 75 ? -9.040 -0.795 9.704 1.00 95.94 75 CYS A CA 1
ATOM 619 C C . CYS A 1 75 ? -9.821 0.508 9.540 1.00 95.94 75 CYS A C 1
ATOM 621 O O . CYS A 1 75 ? -10.889 0.548 8.932 1.00 95.94 75 CYS A O 1
ATOM 623 N N . SER A 1 76 ? -9.239 1.589 10.042 1.00 95.50 76 SER A N 1
ATOM 624 C CA . SER A 1 76 ? -9.673 2.976 9.834 1.00 95.50 76 SER A CA 1
ATOM 625 C C . SER A 1 76 ? -8.631 3.771 9.040 1.00 95.50 76 SER A C 1
ATOM 627 O O . SER A 1 76 ? -8.902 4.874 8.572 1.00 95.50 76 SER A O 1
ATOM 629 N N . ASN A 1 77 ? -7.445 3.194 8.817 1.00 96.44 77 ASN A N 1
ATOM 630 C CA . ASN A 1 77 ? -6.381 3.763 8.001 1.00 96.44 77 ASN A CA 1
ATOM 631 C C . ASN A 1 77 ? -5.734 2.684 7.136 1.00 96.44 77 ASN A C 1
ATOM 633 O O . ASN A 1 77 ? -5.526 1.558 7.594 1.00 96.44 77 ASN A O 1
ATOM 637 N N . LEU A 1 78 ? -5.344 3.068 5.922 1.00 95.62 78 LEU A N 1
ATOM 638 C CA . LEU A 1 78 ? -4.610 2.232 4.974 1.00 95.62 78 LEU A CA 1
ATOM 639 C C . LEU A 1 78 ? -3.380 2.965 4.445 1.00 95.62 78 LEU A C 1
ATOM 641 O O . LEU A 1 78 ? -3.395 4.184 4.248 1.00 95.62 78 LEU A O 1
ATOM 645 N N . LYS A 1 79 ? -2.318 2.216 4.179 1.00 95.81 79 LYS A N 1
ATOM 646 C CA . LYS A 1 79 ? -1.108 2.696 3.514 1.00 95.81 79 LYS A CA 1
ATOM 647 C C . LYS A 1 79 ? -0.676 1.648 2.501 1.00 95.81 79 LYS A C 1
ATOM 649 O O . LYS A 1 79 ? -0.471 0.496 2.862 1.00 95.81 79 LYS A O 1
ATOM 654 N N . LEU A 1 80 ? -0.533 2.077 1.255 1.00 95.25 80 LEU A N 1
ATOM 655 C CA . LEU A 1 80 ? 0.092 1.295 0.198 1.00 95.25 80 LEU A CA 1
ATOM 656 C C . LEU A 1 80 ? 1.549 1.739 0.103 1.00 95.25 80 LEU A C 1
ATOM 658 O O . LEU A 1 80 ? 1.822 2.941 0.078 1.00 95.25 80 LEU A O 1
ATOM 662 N N . HIS A 1 81 ? 2.470 0.787 0.108 1.00 94.81 81 HIS A N 1
ATOM 663 C CA . HIS A 1 81 ? 3.895 1.038 -0.041 1.00 94.81 81 HIS A CA 1
ATOM 664 C C . HIS A 1 81 ? 4.411 0.252 -1.240 1.00 94.81 81 HIS A C 1
ATOM 666 O O . HIS A 1 81 ? 4.279 -0.964 -1.280 1.00 94.81 81 HIS A O 1
ATOM 672 N N . PHE A 1 82 ? 4.955 0.953 -2.228 1.00 93.25 82 PHE A N 1
ATOM 673 C CA . PHE A 1 82 ? 5.575 0.326 -3.388 1.00 93.25 82 PHE A CA 1
ATOM 674 C C . PHE A 1 82 ? 6.962 -0.165 -2.979 1.00 93.25 82 PHE A C 1
ATOM 676 O O . PHE A 1 82 ? 7.855 0.652 -2.778 1.00 93.25 82 PHE A O 1
ATOM 683 N N . GLU A 1 83 ? 7.105 -1.476 -2.816 1.00 93.75 83 GLU A N 1
ATOM 684 C CA . GLU A 1 83 ? 8.335 -2.108 -2.329 1.00 93.75 83 GLU A CA 1
ATOM 685 C C . GLU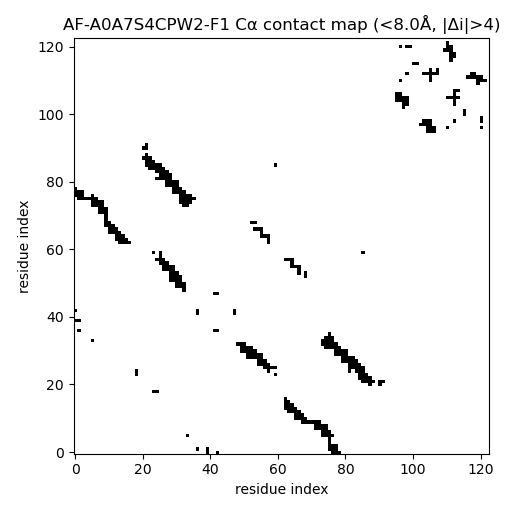 A 1 83 ? 9.349 -2.266 -3.464 1.00 93.75 83 GLU A C 1
ATOM 687 O O . GLU A 1 83 ? 10.527 -1.952 -3.324 1.00 93.75 83 GLU A O 1
ATOM 692 N N . SER A 1 84 ? 8.879 -2.723 -4.625 1.00 91.69 84 SER A N 1
ATOM 693 C CA . SER A 1 84 ? 9.720 -2.888 -5.805 1.00 91.69 84 SER A CA 1
ATOM 694 C C . SER A 1 84 ? 8.974 -2.548 -7.087 1.00 91.69 84 SER A C 1
ATOM 696 O O . SER A 1 84 ? 7.744 -2.635 -7.175 1.00 91.69 84 SER A O 1
ATOM 698 N N . LEU A 1 85 ? 9.744 -2.143 -8.093 1.00 89.75 85 LEU A N 1
ATOM 699 C CA . LEU A 1 85 ? 9.268 -1.735 -9.407 1.00 89.75 85 LEU A CA 1
ATOM 700 C C . LEU A 1 85 ? 9.996 -2.564 -10.474 1.00 89.75 85 LEU A C 1
ATOM 702 O O . LEU A 1 85 ? 11.170 -2.893 -10.319 1.00 89.75 85 LEU A O 1
ATOM 706 N N . TYR A 1 86 ? 9.314 -2.882 -11.566 1.00 85.75 86 TYR A N 1
ATOM 707 C CA . TYR A 1 86 ? 9.957 -3.196 -12.831 1.00 85.75 86 TYR A CA 1
ATOM 708 C C . TYR A 1 86 ? 10.432 -1.898 -13.475 1.00 85.75 86 TYR A C 1
ATOM 710 O O . TYR A 1 86 ? 9.661 -0.944 -13.602 1.00 85.75 86 TYR A O 1
ATOM 718 N N . GLU A 1 87 ? 11.684 -1.893 -13.910 1.00 83.25 87 GLU A N 1
ATOM 719 C CA . GLU A 1 87 ? 12.286 -0.801 -14.665 1.00 83.25 87 GLU A CA 1
ATOM 720 C C . GLU A 1 87 ? 12.671 -1.339 -16.041 1.00 83.25 87 GLU A C 1
ATOM 722 O O . GLU A 1 87 ? 13.371 -2.349 -16.149 1.00 83.25 87 GLU A O 1
ATOM 727 N N . ASP A 1 88 ? 12.166 -0.708 -17.099 1.00 74.06 88 ASP A N 1
ATOM 728 C CA . ASP A 1 88 ? 12.502 -1.105 -18.464 1.00 74.06 88 ASP A CA 1
ATOM 729 C C . ASP A 1 88 ? 13.701 -0.286 -18.948 1.00 74.06 88 ASP A C 1
ATOM 731 O O . ASP A 1 88 ? 13.560 0.780 -19.546 1.00 74.06 88 ASP A O 1
ATOM 735 N N . LEU A 1 89 ? 14.902 -0.775 -18.620 1.00 67.69 89 LEU A N 1
ATOM 736 C CA . LEU A 1 89 ? 16.169 -0.082 -18.878 1.00 67.69 89 LEU A CA 1
ATOM 737 C C . LEU A 1 89 ? 16.372 0.266 -20.361 1.00 67.69 89 LEU A C 1
ATOM 739 O O . LEU A 1 89 ? 17.004 1.274 -20.661 1.00 67.69 89 LEU A O 1
ATOM 743 N N . GLN A 1 90 ? 15.827 -0.531 -21.286 1.00 63.88 90 GLN A N 1
ATOM 744 C CA . GLN A 1 90 ? 15.921 -0.254 -22.723 1.00 63.88 90 GLN A CA 1
ATOM 745 C C . GLN A 1 90 ? 15.036 0.927 -23.135 1.00 63.88 90 GLN A C 1
ATOM 747 O O . GLN A 1 90 ? 15.482 1.788 -23.888 1.00 63.88 90 GLN A O 1
ATOM 752 N N . LEU A 1 91 ? 13.813 1.023 -22.603 1.00 60.69 91 LEU A N 1
ATOM 753 C CA . LEU A 1 91 ? 12.942 2.180 -22.842 1.00 60.69 91 LEU A CA 1
ATOM 754 C C . LEU A 1 91 ? 13.464 3.441 -22.145 1.00 60.69 91 LEU A C 1
ATOM 756 O O . LEU A 1 91 ? 13.410 4.519 -22.725 1.00 60.69 91 LEU A O 1
ATOM 760 N N . MET A 1 92 ? 14.038 3.307 -20.947 1.00 59.31 92 MET A N 1
ATOM 761 C CA . MET A 1 92 ? 14.712 4.411 -20.253 1.00 59.31 92 MET A CA 1
ATOM 762 C C . MET A 1 92 ? 15.939 4.913 -21.024 1.00 59.31 92 MET A C 1
ATOM 764 O O . MET A 1 92 ? 16.195 6.111 -21.049 1.00 59.31 92 MET A O 1
ATOM 768 N N . ALA A 1 93 ? 16.670 4.020 -21.697 1.00 59.16 93 ALA A N 1
ATOM 769 C CA . ALA A 1 93 ? 17.767 4.388 -22.590 1.00 59.16 93 ALA A CA 1
ATOM 770 C C . ALA A 1 93 ? 17.284 5.026 -23.909 1.00 59.16 93 ALA A C 1
ATOM 772 O O . ALA A 1 93 ? 18.023 5.783 -24.532 1.0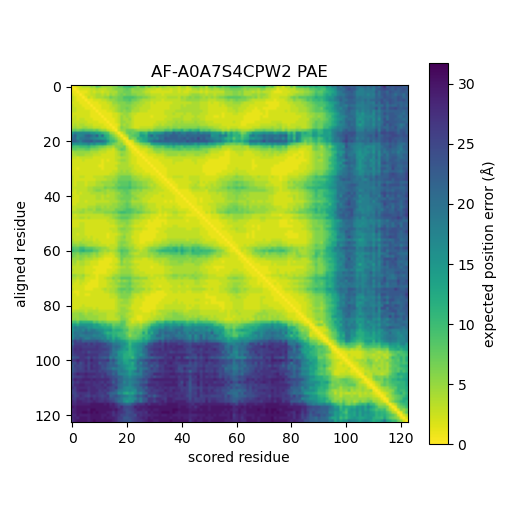0 59.16 93 ALA A O 1
ATOM 773 N N . ASN A 1 94 ? 16.041 4.795 -24.333 1.00 57.28 94 ASN A N 1
ATOM 774 C CA . ASN A 1 94 ? 15.442 5.542 -25.444 1.00 57.28 94 ASN A CA 1
ATOM 775 C C . ASN A 1 94 ? 14.908 6.925 -25.028 1.00 57.28 94 ASN A C 1
ATOM 777 O O . ASN A 1 94 ? 14.655 7.752 -25.898 1.00 57.28 94 ASN A O 1
ATOM 781 N N . GLU A 1 95 ? 14.776 7.209 -23.728 1.00 57.19 95 GLU A N 1
ATOM 782 C CA . GLU A 1 95 ? 14.578 8.576 -23.217 1.00 57.19 95 GLU A CA 1
ATOM 783 C C . GLU A 1 95 ? 15.895 9.374 -23.171 1.00 57.19 95 GLU A C 1
ATOM 785 O O . GLU A 1 95 ? 15.895 10.543 -22.778 1.00 57.19 95 GLU A O 1
ATOM 790 N N . THR A 1 96 ? 17.027 8.781 -23.574 1.00 62.47 96 THR A N 1
ATOM 791 C CA . THR A 1 96 ? 18.283 9.525 -23.657 1.00 62.47 96 THR A CA 1
ATOM 792 C C . THR A 1 96 ? 18.263 10.438 -24.876 1.00 62.47 96 THR A C 1
ATOM 794 O O . THR A 1 96 ? 18.271 9.986 -26.020 1.00 62.47 96 THR A O 1
ATOM 797 N N . LEU A 1 97 ? 18.235 11.743 -24.617 1.00 65.31 97 LEU A N 1
ATOM 798 C CA . LEU A 1 97 ? 18.353 12.777 -25.636 1.00 65.31 97 LEU A CA 1
ATOM 799 C C . LEU A 1 97 ? 19.682 12.589 -26.376 1.00 65.31 97 LEU A C 1
ATOM 801 O O . LEU A 1 97 ? 20.750 12.664 -25.776 1.00 65.31 97 LEU A O 1
ATOM 805 N N . LEU A 1 98 ? 19.631 12.321 -27.677 1.00 71.94 98 LEU A N 1
ATOM 806 C CA . LEU A 1 98 ? 20.815 12.353 -28.531 1.00 71.94 98 LEU A CA 1
ATOM 807 C C . LEU A 1 98 ? 20.971 13.770 -29.075 1.00 71.94 98 LEU A C 1
ATOM 809 O O . LEU A 1 98 ? 20.004 14.377 -29.532 1.00 71.94 98 LEU A O 1
ATOM 813 N N . CYS A 1 99 ? 22.188 14.304 -29.047 1.00 69.88 99 CYS A N 1
ATOM 814 C CA . CYS A 1 99 ? 22.468 15.590 -29.667 1.00 69.88 99 CYS A CA 1
ATOM 815 C C . CYS A 1 99 ? 22.291 15.472 -31.191 1.00 69.88 99 CYS A C 1
ATOM 817 O O . CYS A 1 99 ? 22.979 14.652 -31.802 1.00 69.88 99 CYS A O 1
ATOM 819 N N . PRO A 1 100 ? 21.447 16.293 -31.837 1.00 69.25 100 PRO A N 1
ATOM 820 C CA . PRO A 1 100 ? 21.227 16.203 -33.281 1.00 69.25 100 PRO A CA 1
ATOM 821 C C . PRO A 1 100 ? 22.483 16.538 -34.104 1.00 69.25 100 PRO A C 1
ATOM 823 O O . PRO A 1 100 ? 22.639 16.020 -35.205 1.00 69.25 100 PRO A O 1
ATOM 826 N N . SER A 1 101 ? 23.408 17.346 -33.569 1.00 74.00 101 SER A N 1
ATOM 827 C CA . SER A 1 101 ? 24.638 17.740 -34.277 1.00 74.00 101 SER A CA 1
ATOM 828 C C . SER A 1 101 ? 25.753 16.697 -34.229 1.00 74.00 101 SER A C 1
ATOM 830 O O . SER A 1 101 ? 26.517 16.584 -35.182 1.00 74.00 101 SER A O 1
ATOM 832 N N . CYS A 1 102 ? 25.889 15.943 -33.133 1.00 80.94 102 CYS A N 1
ATOM 833 C CA . CYS A 1 102 ? 27.012 15.009 -32.961 1.00 80.94 102 CYS A CA 1
ATOM 834 C C . CYS A 1 102 ? 26.605 13.577 -32.598 1.00 80.94 102 CYS A C 1
ATOM 836 O O . CYS A 1 102 ? 27.475 12.729 -32.410 1.00 80.94 102 CYS A O 1
ATOM 838 N N . SER A 1 103 ? 25.302 13.298 -32.484 1.00 75.06 103 SER A N 1
ATOM 839 C CA . SER A 1 103 ? 24.729 12.009 -3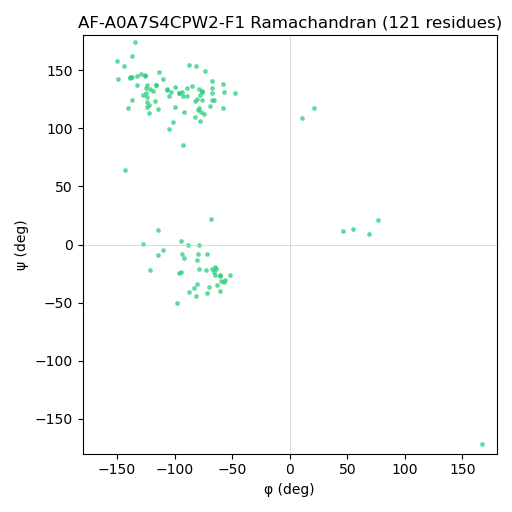2.060 1.00 75.06 103 SER A CA 1
ATOM 8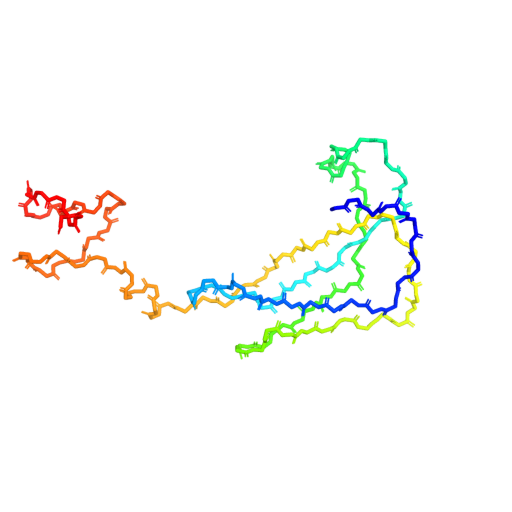40 C C . SER A 1 103 ? 25.230 11.497 -30.701 1.00 75.06 103 SER A C 1
ATOM 842 O O . SER A 1 103 ? 25.006 10.339 -30.357 1.00 75.06 103 SER A O 1
ATOM 844 N N . GLN A 1 104 ? 25.903 12.341 -29.912 1.00 74.31 104 GLN A N 1
ATOM 845 C CA . GLN A 1 104 ? 26.318 11.994 -28.557 1.00 74.31 104 GLN A CA 1
ATOM 846 C C . GLN A 1 104 ? 25.129 11.994 -27.609 1.00 74.31 104 GLN A C 1
ATOM 848 O O . GLN A 1 104 ? 24.187 12.775 -27.749 1.00 74.31 104 GLN A O 1
ATOM 853 N N . VAL A 1 105 ? 25.225 11.136 -26.604 1.00 70.56 105 VAL A N 1
ATOM 854 C CA . VAL A 1 105 ? 24.244 11.025 -25.535 1.00 70.56 105 VAL A CA 1
ATOM 855 C C . VAL A 1 105 ? 24.302 12.272 -24.647 1.00 70.56 105 VAL A C 1
ATOM 857 O O . VAL A 1 105 ? 25.331 12.563 -24.039 1.00 70.56 105 VAL A O 1
ATOM 860 N N . ILE A 1 106 ? 23.193 13.006 -24.560 1.00 71.25 106 ILE A N 1
ATOM 861 C CA . ILE A 1 106 ? 23.016 14.131 -23.644 1.00 71.25 106 ILE A CA 1
ATOM 862 C C . ILE A 1 106 ? 22.626 13.562 -22.280 1.00 71.25 106 ILE A C 1
ATOM 864 O O . ILE A 1 106 ? 21.530 13.042 -22.083 1.00 71.25 106 ILE A O 1
ATOM 868 N N . THR A 1 107 ? 23.550 13.658 -21.329 1.00 65.12 107 THR A N 1
ATOM 869 C CA . THR A 1 107 ? 23.348 13.254 -19.929 1.00 65.12 107 THR A CA 1
ATOM 870 C C . THR A 1 107 ? 22.897 14.413 -19.037 1.00 65.12 107 THR A C 1
ATOM 872 O O . THR A 1 107 ? 22.547 14.197 -17.876 1.00 65.12 107 THR A O 1
ATOM 875 N N . ASP A 1 108 ? 22.899 15.639 -19.567 1.00 62.22 108 ASP A N 1
ATOM 876 C CA . ASP A 1 108 ? 22.508 16.842 -18.844 1.00 62.22 108 ASP A CA 1
ATOM 877 C C . ASP A 1 108 ? 20.980 16.985 -18.748 1.00 62.22 108 ASP A C 1
ATOM 879 O O . ASP A 1 108 ? 20.250 16.850 -19.732 1.00 62.22 108 ASP A O 1
ATOM 883 N N . ARG A 1 109 ? 20.486 17.298 -17.544 1.00 57.56 109 ARG A N 1
ATOM 884 C CA . ARG A 1 109 ? 19.045 17.393 -17.255 1.00 57.56 109 ARG A CA 1
ATOM 885 C C . ARG A 1 109 ? 18.379 18.574 -17.977 1.00 57.56 109 ARG A C 1
ATOM 887 O O . ARG A 1 109 ? 17.163 18.549 -18.161 1.00 57.56 109 ARG A O 1
ATOM 894 N N . HIS A 1 110 ? 19.146 19.585 -18.384 1.00 63.28 110 HIS A N 1
ATOM 895 C CA . HIS A 1 110 ? 18.650 20.728 -19.149 1.00 63.28 110 HIS A CA 1
ATOM 896 C C . HIS A 1 110 ? 18.685 20.486 -20.666 1.00 63.28 110 HIS A C 1
ATOM 898 O O . HIS A 1 110 ? 18.224 21.335 -21.423 1.00 63.28 110 HIS A O 1
ATOM 904 N N . GLY A 1 111 ? 19.147 19.315 -21.123 1.00 61.84 111 GLY A N 1
ATOM 905 C CA . GLY A 1 111 ? 19.168 18.964 -22.543 1.00 61.84 111 GLY A CA 1
ATOM 906 C C . GLY A 1 111 ? 20.301 19.635 -23.326 1.00 61.84 111 GLY A C 1
ATOM 907 O O . GLY A 1 111 ? 20.201 19.743 -24.548 1.00 61.84 111 GLY A O 1
ATOM 908 N N . GLN A 1 112 ? 21.365 20.092 -22.651 1.00 63.34 112 GLN A N 1
ATOM 909 C CA . GLN A 1 112 ? 22.513 20.734 -23.293 1.00 63.34 112 GLN A CA 1
ATOM 910 C C . GLN A 1 112 ? 23.634 19.726 -23.591 1.00 63.34 112 GLN A C 1
ATOM 912 O O . GLN A 1 112 ? 24.063 18.957 -22.731 1.00 63.34 112 GLN A O 1
ATOM 917 N N . CYS A 1 113 ? 24.151 19.737 -24.821 1.00 70.88 113 CYS A N 1
ATOM 918 C CA . CYS A 1 113 ? 25.294 18.907 -25.190 1.00 70.88 113 CYS A CA 1
ATOM 919 C C . CYS A 1 113 ? 26.612 19.543 -24.715 1.00 70.88 113 CYS A C 1
ATOM 921 O O . CYS A 1 113 ? 27.017 20.583 -25.231 1.00 70.88 113 CYS A O 1
ATOM 923 N N . LEU A 1 114 ? 27.323 18.876 -23.797 1.00 69.56 114 LEU A N 1
ATOM 924 C CA . LEU A 1 114 ? 28.626 19.319 -23.270 1.00 69.56 114 LEU A CA 1
ATOM 925 C C . LEU A 1 114 ? 29.752 19.345 -24.317 1.00 69.56 114 LEU A C 1
ATOM 927 O O . LEU A 1 114 ? 30.773 19.982 -24.098 1.00 69.56 114 LEU A O 1
ATOM 931 N N . ASN A 1 115 ? 29.586 18.632 -25.433 1.00 70.62 115 ASN A N 1
ATOM 932 C CA . ASN A 1 115 ? 30.609 18.522 -26.474 1.00 70.62 115 ASN A CA 1
ATOM 933 C C . ASN A 1 115 ? 30.436 19.545 -27.606 1.00 70.62 115 ASN A C 1
ATOM 935 O O . ASN A 1 115 ? 31.391 19.830 -28.320 1.00 70.62 115 ASN A O 1
ATOM 939 N N . CYS A 1 116 ? 29.223 20.064 -27.811 1.00 69.56 116 CYS A N 1
ATOM 940 C CA . CYS A 1 116 ? 28.925 20.937 -28.948 1.00 69.56 116 CYS A CA 1
ATOM 941 C C . CYS A 1 116 ? 28.678 22.395 -28.567 1.00 69.56 116 CYS A C 1
ATOM 943 O O . CYS A 1 116 ? 28.495 23.181 -29.484 1.00 69.56 116 CYS A O 1
ATOM 945 N N . GLU A 1 117 ? 28.654 22.747 -27.275 1.00 64.19 117 GLU A N 1
ATOM 946 C CA . GLU A 1 117 ? 28.479 24.112 -26.729 1.00 64.19 117 GLU A CA 1
ATOM 947 C C . GLU A 1 117 ? 27.339 24.969 -27.339 1.00 64.19 117 GLU A C 1
ATOM 949 O O . GLU A 1 117 ? 27.219 26.148 -27.015 1.00 64.19 117 GLU A O 1
ATOM 954 N N . TYR A 1 118 ? 26.439 24.387 -28.139 1.00 56.47 118 TYR A N 1
ATOM 955 C CA . TYR A 1 118 ? 25.327 25.074 -28.795 1.00 56.47 118 TYR A CA 1
ATOM 956 C C . TYR A 1 118 ? 23.964 24.437 -28.479 1.00 56.47 118 TYR A C 1
ATOM 958 O O . TYR A 1 118 ? 23.779 23.221 -28.537 1.00 56.47 118 TYR A O 1
ATOM 966 N N . GLU A 1 119 ? 23.077 25.357 -28.096 1.00 57.25 119 GLU A N 1
ATOM 967 C CA . GLU A 1 119 ? 21.616 25.413 -27.951 1.00 57.25 119 GLU A CA 1
ATOM 968 C C . GLU A 1 119 ? 20.756 24.144 -27.801 1.00 57.25 119 GLU A C 1
ATOM 970 O O . GLU A 1 119 ? 20.605 23.324 -28.700 1.00 57.25 119 GLU A O 1
ATOM 975 N N . ASN A 1 120 ? 20.112 24.097 -26.626 1.00 52.25 120 ASN A N 1
ATOM 976 C CA . ASN A 1 120 ? 18.819 23.505 -26.271 1.00 52.25 120 ASN A CA 1
ATOM 977 C C . ASN A 1 120 ? 18.151 22.605 -27.322 1.00 52.25 120 ASN A C 1
ATOM 979 O O . ASN A 1 120 ? 17.507 23.081 -28.253 1.00 52.25 120 ASN A O 1
ATOM 983 N N . ALA A 1 121 ? 18.125 21.303 -27.042 1.00 50.69 121 ALA A N 1
ATOM 984 C CA . ALA A 1 121 ? 17.354 20.297 -27.777 1.00 50.69 121 ALA A CA 1
ATOM 985 C C . ALA A 1 121 ? 15.808 20.417 -27.624 1.00 50.69 121 ALA A C 1
ATOM 987 O O . ALA A 1 121 ? 15.102 19.428 -27.800 1.00 50.69 121 ALA A O 1
ATOM 988 N N . TYR A 1 122 ? 15.283 21.595 -27.255 1.00 51.31 122 TYR A N 1
ATOM 989 C CA . TYR A 1 122 ? 13.865 21.857 -26.943 1.00 51.31 122 TYR A CA 1
ATOM 990 C C . TYR A 1 122 ? 13.157 22.812 -27.931 1.00 51.31 122 TYR A C 1
ATOM 992 O O . TYR A 1 122 ? 12.062 23.279 -27.613 1.00 51.31 122 TYR A O 1
ATOM 1000 N N . GLN A 1 123 ? 13.744 23.125 -29.093 1.00 47.00 123 GLN A N 1
ATOM 1001 C CA . GLN A 1 123 ? 13.045 23.858 -30.164 1.00 47.00 123 GLN A CA 1
ATOM 1002 C C . GLN A 1 123 ? 12.435 22.924 -31.206 1.00 47.00 123 GLN A C 1
ATOM 1004 O O . GLN A 1 123 ? 13.135 21.980 -31.633 1.00 47.00 123 GLN A O 1
#